Protein AF-A0A6A4Q0I7-F1 (afdb_monomer)

Secondary structure (DSSP, 8-state):
--S-EEEEEE-SS-EEEEEE-TTS-HHHHHHHHHHHHHHHHHTT-

Sequence (45 aa):
MGPGGVTVKKTNQALIIGIYDEPMTPGQCNMVVERLGDYLIDQGL

Nearest PDB structures (foldseek):
  4esp-assembly1_A  TM=9.715E-01  e=1.332E-05  Arachis hypogaea
  5nzc-assembly2_B  TM=9.730E-01  e=3.336E-05  Betula pendula
  3nul-assembly1_A  TM=9.682E-01  e=3.842E-05  unclassified
  5em0-assembly1_A  TM=9.641E-01  e=4.425E-05  Artemisia vulgaris
  4uc9-assembly4_D  TM=2.932E-01  e=1.240E+00  Human respiratory syncytial virus A2

InterPro domains:
  IPR005455 Profilin, eukaryotic type [PR00392] (14-27)
  IPR005455 Profilin, eukaryotic type [PR00392] (27-44)
  IPR005455 Profilin, eukaryotic type [PR01640] (18-31)
  IPR005455 Profilin, eukaryotic type [PR01640] (31-44)
  IPR005455 Profilin, eukaryotic type [PTHR11604] (2-45)
  IPR036140 Profilin superfamily [SSF55770] (2-44)
  IPR048278 Profilin [PF00235] (2-45)

Structure (mmCIF, N/CA/C/O backbone):
data_AF-A0A6A4Q0I7-F1
#
_entry.id   AF-A0A6A4Q0I7-F1
#
loop_
_atom_site.group_PDB
_atom_site.id
_atom_site.type_symbol
_atom_site.label_atom_id
_atom_site.label_alt_id
_atom_site.label_comp_id
_atom_site.label_asym_id
_atom_site.label_entity_id
_atom_site.label_seq_id
_atom_site.pdbx_PDB_i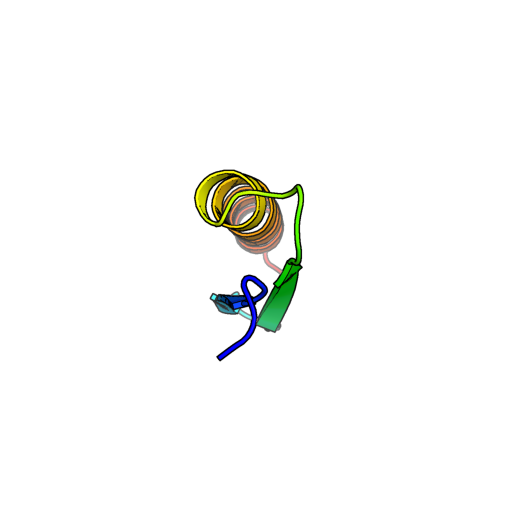ns_code
_atom_site.Cartn_x
_atom_site.Cartn_y
_atom_site.Cartn_z
_atom_site.occupancy
_atom_site.B_iso_or_equiv
_atom_site.auth_seq_id
_atom_site.auth_comp_id
_atom_site.auth_asym_id
_atom_site.auth_atom_id
_atom_site.pdbx_PDB_model_num
ATOM 1 N N . MET A 1 1 ? 12.895 -11.623 -11.055 1.00 68.12 1 MET A N 1
ATOM 2 C CA . MET A 1 1 ? 11.803 -10.984 -10.294 1.00 68.12 1 MET A CA 1
ATOM 3 C C . MET A 1 1 ? 11.354 -9.805 -11.136 1.00 68.12 1 MET A C 1
ATOM 5 O O . MET A 1 1 ? 12.226 -9.047 -11.542 1.00 68.12 1 MET A O 1
ATOM 9 N N . GLY A 1 2 ? 10.079 -9.745 -11.527 1.00 83.06 2 GLY A N 1
ATOM 10 C CA . GLY A 1 2 ? 9.548 -8.614 -12.299 1.00 83.06 2 GLY A CA 1
ATOM 11 C C . GLY A 1 2 ? 9.547 -7.320 -11.473 1.00 83.06 2 GLY A C 1
ATOM 12 O O . GLY A 1 2 ? 9.807 -7.384 -10.271 1.00 83.06 2 GLY A O 1
ATOM 13 N N . PRO A 1 3 ? 9.289 -6.165 -12.100 1.00 90.12 3 PRO A N 1
ATOM 14 C CA . PRO A 1 3 ? 9.359 -4.867 -11.430 1.00 90.12 3 PRO A CA 1
ATOM 15 C C . PRO A 1 3 ? 8.155 -4.585 -10.516 1.00 90.12 3 PRO A C 1
ATOM 17 O O . PRO A 1 3 ? 8.225 -3.710 -9.649 1.00 90.12 3 PRO A O 1
ATOM 20 N N . GLY A 1 4 ? 7.075 -5.351 -10.671 1.00 95.44 4 GLY A N 1
ATOM 21 C CA . GLY A 1 4 ? 5.924 -5.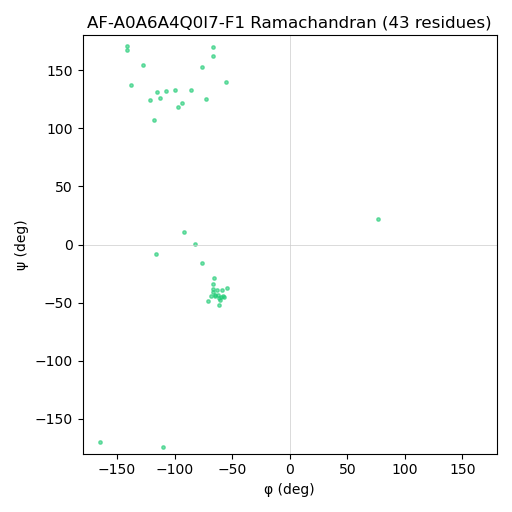303 -9.785 1.00 95.44 4 GLY A CA 1
ATOM 22 C C . GLY A 1 4 ? 6.190 -5.793 -8.362 1.00 95.44 4 GLY A C 1
ATOM 23 O O . GLY A 1 4 ? 7.158 -6.495 -8.060 1.00 95.44 4 GLY A O 1
ATOM 24 N N . GLY A 1 5 ? 5.281 -5.418 -7.471 1.00 96.81 5 GLY A N 1
ATOM 25 C CA . GLY A 1 5 ? 5.337 -5.752 -6.058 1.00 96.81 5 GLY A CA 1
ATOM 26 C C . GLY A 1 5 ? 4.007 -5.520 -5.357 1.00 96.81 5 GLY A C 1
ATOM 27 O O . GLY A 1 5 ? 2.970 -5.300 -5.986 1.00 96.81 5 GLY A O 1
ATOM 28 N N . VAL A 1 6 ? 4.035 -5.603 -4.030 1.00 97.44 6 VAL A N 1
ATOM 29 C CA . VAL A 1 6 ? 2.845 -5.467 -3.192 1.00 97.44 6 VAL A CA 1
ATOM 30 C C . VAL A 1 6 ? 3.149 -4.621 -1.959 1.00 97.44 6 VAL A C 1
ATOM 32 O O . VAL A 1 6 ? 4.176 -4.809 -1.308 1.00 97.44 6 VAL A O 1
ATOM 35 N N . THR A 1 7 ? 2.236 -3.716 -1.620 1.00 98.38 7 THR A N 1
ATOM 36 C CA . THR A 1 7 ? 2.160 -3.068 -0.309 1.00 98.38 7 THR A CA 1
ATOM 37 C C . THR A 1 7 ? 0.964 -3.642 0.438 1.00 98.38 7 THR A C 1
ATOM 39 O O . THR A 1 7 ? -0.139 -3.713 -0.104 1.00 98.38 7 THR A O 1
ATOM 42 N N . VAL A 1 8 ? 1.170 -4.035 1.694 1.00 98.31 8 VAL A N 1
ATOM 43 C CA . VAL A 1 8 ? 0.101 -4.530 2.565 1.00 98.31 8 VAL A CA 1
ATOM 44 C C . VAL A 1 8 ? 0.018 -3.651 3.802 1.00 98.31 8 VAL A C 1
ATOM 46 O O . VAL A 1 8 ? 1.000 -3.530 4.531 1.00 98.31 8 VAL A O 1
ATOM 49 N N . LYS A 1 9 ? -1.163 -3.087 4.064 1.00 98.12 9 LYS A N 1
ATOM 5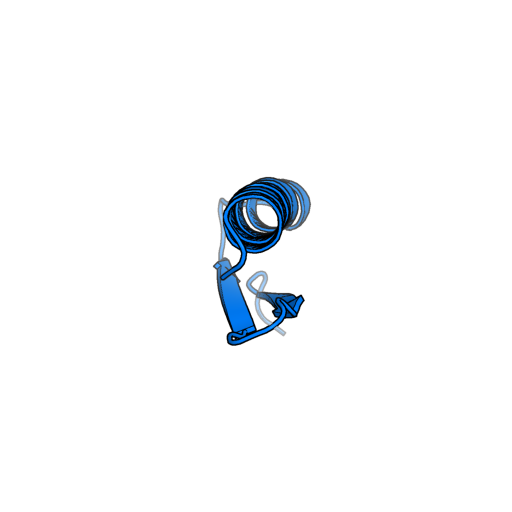0 C CA . LYS A 1 9 ? -1.470 -2.359 5.298 1.00 98.12 9 LYS A CA 1
ATOM 51 C C . LYS A 1 9 ? -2.541 -3.087 6.090 1.00 98.12 9 LYS A C 1
ATOM 53 O O . LYS A 1 9 ? -3.584 -3.460 5.559 1.00 98.12 9 LYS A O 1
ATOM 58 N N . LYS A 1 10 ? -2.284 -3.269 7.381 1.00 97.56 10 LYS A N 1
ATOM 59 C CA . LYS A 1 10 ? -3.256 -3.806 8.331 1.00 97.56 10 LYS A CA 1
ATOM 60 C C . LYS A 1 10 ? -4.128 -2.674 8.879 1.00 97.56 10 LYS A C 1
ATOM 62 O O . LYS A 1 10 ? -3.586 -1.661 9.310 1.00 97.56 10 LYS A O 1
ATOM 67 N N . THR A 1 11 ? -5.442 -2.874 8.910 1.00 96.75 11 THR A N 1
ATOM 68 C CA . THR A 1 11 ? -6.392 -2.055 9.681 1.00 96.75 11 THR A CA 1
ATOM 69 C C . THR A 1 11 ? -6.959 -2.871 10.848 1.00 96.75 11 THR A C 1
ATOM 71 O O . THR A 1 11 ? -6.501 -3.990 11.112 1.00 96.75 11 THR A O 1
ATOM 74 N N . ASN A 1 12 ? -7.928 -2.322 11.585 1.00 94.62 12 ASN A N 1
ATOM 75 C CA . ASN A 1 12 ? -8.539 -3.031 12.710 1.00 94.62 12 ASN A CA 1
ATOM 76 C C . ASN A 1 12 ? -9.344 -4.252 12.245 1.00 94.62 12 ASN A C 1
ATOM 78 O O . ASN A 1 12 ? -9.251 -5.307 12.874 1.00 94.62 12 ASN A O 1
ATOM 82 N N . GLN A 1 13 ? -10.087 -4.129 11.139 1.00 94.88 13 GLN A N 1
ATOM 83 C CA . GLN A 1 13 ? -10.967 -5.193 10.637 1.00 94.88 13 GLN A CA 1
ATOM 84 C C . GLN A 1 13 ? -10.577 -5.755 9.261 1.00 94.88 13 GLN A C 1
ATOM 86 O O . GLN A 1 13 ? -11.150 -6.760 8.842 1.00 94.88 13 GLN A O 1
ATOM 91 N N . ALA A 1 14 ? -9.614 -5.159 8.549 1.00 95.12 14 ALA A N 1
ATOM 92 C CA . ALA A 1 14 ? -9.259 -5.564 7.188 1.00 95.12 14 ALA A CA 1
ATOM 93 C C . ALA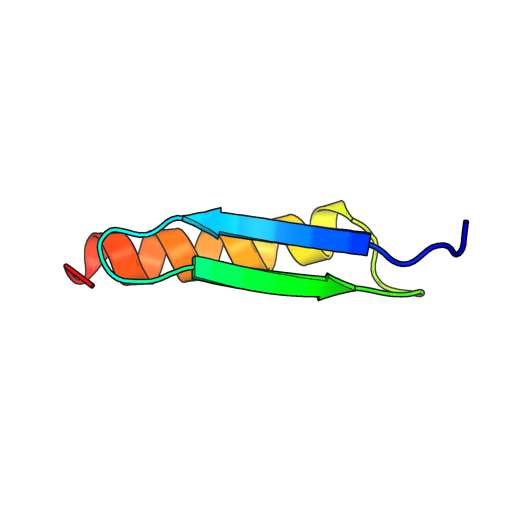 A 1 14 ? -7.747 -5.525 6.902 1.00 95.12 14 ALA A C 1
ATOM 95 O O . ALA A 1 14 ? -6.938 -4.968 7.646 1.00 95.12 14 ALA A O 1
ATOM 96 N N . LEU A 1 15 ? -7.368 -6.131 5.775 1.00 97.62 15 LEU A N 1
ATOM 97 C CA . LEU A 1 15 ? -6.058 -5.966 5.150 1.00 97.62 15 LEU A CA 1
ATOM 98 C C . LEU A 1 15 ? -6.246 -5.236 3.821 1.00 97.62 15 LEU A C 1
ATOM 100 O O . LEU A 1 15 ? -7.009 -5.687 2.968 1.00 97.62 15 LEU A O 1
ATOM 104 N N . ILE A 1 16 ? -5.527 -4.135 3.636 1.00 98.00 16 ILE A N 1
ATOM 105 C CA . ILE A 1 16 ? -5.454 -3.417 2.365 1.00 98.00 16 ILE A CA 1
ATOM 106 C C . ILE A 1 16 ? -4.245 -3.937 1.604 1.00 98.00 16 ILE A C 1
ATOM 108 O O . ILE A 1 16 ? -3.122 -3.874 2.100 1.00 98.00 16 ILE A O 1
ATOM 112 N N . ILE A 1 17 ? -4.486 -4.457 0.403 1.00 98.44 17 ILE A N 1
ATOM 113 C CA . ILE A 1 17 ? -3.461 -5.041 -0.461 1.00 98.44 17 ILE A CA 1
ATOM 114 C C . ILE A 1 17 ? -3.405 -4.211 -1.742 1.00 98.44 17 ILE A C 1
ATOM 116 O O . ILE A 1 17 ? -4.312 -4.276 -2.570 1.00 98.44 17 ILE A O 1
ATOM 120 N N . GLY A 1 18 ? -2.344 -3.423 -1.896 1.00 98.06 18 GLY A N 1
ATOM 121 C CA . GLY A 1 18 ? -2.034 -2.727 -3.140 1.00 98.06 18 GLY A CA 1
ATOM 122 C C . GLY A 1 18 ? -1.011 -3.519 -3.933 1.00 98.06 18 GLY A C 1
ATOM 123 O O . GLY A 1 18 ? 0.104 -3.719 -3.466 1.00 98.06 18 GLY A O 1
ATOM 124 N N . ILE A 1 19 ? -1.385 -3.963 -5.127 1.00 97.88 19 ILE A N 1
ATOM 125 C CA . ILE A 1 19 ? -0.474 -4.595 -6.083 1.00 97.88 19 ILE A CA 1
ATOM 126 C C . ILE A 1 19 ? -0.086 -3.523 -7.095 1.00 97.88 19 ILE A C 1
ATOM 128 O O . ILE A 1 19 ? -0.955 -2.800 -7.585 1.00 97.88 19 ILE A O 1
ATOM 132 N N . TYR A 1 20 ? 1.200 -3.408 -7.398 1.00 96.44 20 TYR A N 1
ATOM 133 C CA . TYR A 1 20 ? 1.691 -2.485 -8.412 1.00 96.44 20 TYR A CA 1
ATOM 134 C C . TYR A 1 20 ? 2.566 -3.211 -9.424 1.00 96.44 20 TYR A C 1
ATOM 136 O O . TYR A 1 20 ? 3.184 -4.230 -9.120 1.00 96.44 20 TYR A O 1
ATOM 144 N N . ASP A 1 21 ? 2.619 -2.641 -10.618 1.00 96.50 21 ASP A N 1
ATOM 145 C CA . ASP A 1 21 ? 3.554 -2.992 -11.677 1.00 96.50 21 ASP A CA 1
ATOM 146 C C . ASP A 1 21 ? 3.992 -1.705 -12.388 1.00 96.50 21 ASP A C 1
ATOM 148 O O . ASP A 1 21 ? 3.444 -0.625 -12.130 1.00 96.50 21 ASP A O 1
ATOM 152 N N . GLU A 1 22 ? 4.983 -1.791 -13.269 1.00 93.88 22 GLU A N 1
ATOM 153 C CA . GLU A 1 22 ? 5.409 -0.638 -14.063 1.00 93.88 22 GLU A CA 1
ATOM 154 C C . GLU A 1 22 ? 4.238 -0.029 -14.860 1.00 93.88 22 GLU A C 1
ATOM 156 O O . GLU A 1 22 ? 3.396 -0.756 -15.393 1.00 93.88 22 GLU A O 1
ATOM 161 N N . PRO A 1 23 ? 4.150 1.314 -14.954 1.00 94.69 23 PRO A N 1
ATOM 162 C CA . PRO A 1 23 ? 5.148 2.320 -14.565 1.00 94.69 23 PRO A CA 1
ATOM 163 C C . PRO A 1 23 ? 5.004 2.838 -13.120 1.00 94.69 23 PRO A C 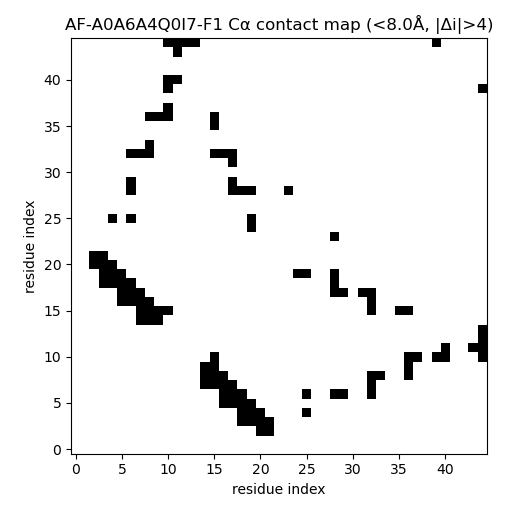1
ATOM 165 O O . PRO A 1 23 ? 5.611 3.852 -12.768 1.00 94.69 23 PRO A O 1
ATOM 168 N N . MET A 1 24 ? 4.173 2.209 -12.285 1.00 96.00 24 MET A N 1
ATOM 169 C CA . MET A 1 24 ? 3.968 2.666 -10.914 1.00 96.00 24 MET A CA 1
ATOM 170 C C . MET A 1 24 ? 5.191 2.342 -10.057 1.00 96.00 24 MET A C 1
ATOM 172 O O . MET A 1 24 ? 5.617 1.195 -9.939 1.00 96.00 24 MET A O 1
ATOM 176 N N . THR A 1 25 ? 5.740 3.367 -9.412 1.00 96.19 25 THR A N 1
ATOM 177 C CA . THR A 1 25 ? 6.836 3.176 -8.459 1.00 96.19 25 THR A CA 1
ATOM 178 C C . THR A 1 25 ? 6.311 2.604 -7.134 1.00 96.19 25 THR A C 1
ATOM 180 O O . THR A 1 25 ? 5.181 2.914 -6.735 1.00 96.19 25 THR A O 1
ATOM 183 N N . PRO A 1 26 ? 7.136 1.862 -6.373 1.00 96.88 26 PRO A N 1
ATOM 184 C CA . PRO A 1 26 ? 6.737 1.338 -5.064 1.00 96.88 26 PRO A CA 1
ATOM 185 C C . PRO A 1 26 ? 6.229 2.425 -4.101 1.00 96.88 26 PR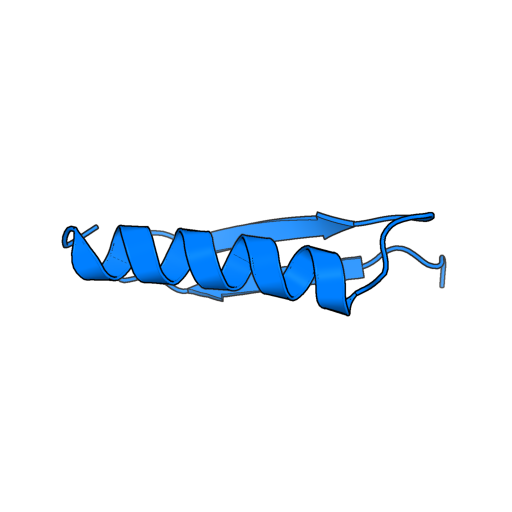O A C 1
ATOM 187 O O . PRO A 1 26 ? 5.260 2.223 -3.373 1.00 96.88 26 PRO A O 1
ATOM 190 N N . GLY A 1 27 ? 6.839 3.617 -4.131 1.00 97.50 27 GLY A N 1
ATOM 191 C CA . GLY A 1 27 ? 6.443 4.742 -3.278 1.00 97.50 27 GLY A CA 1
ATOM 192 C C . GLY A 1 27 ? 5.051 5.297 -3.595 1.00 97.50 27 GLY A C 1
ATOM 193 O O . GLY A 1 27 ? 4.333 5.701 -2.680 1.00 97.50 27 GLY A O 1
ATOM 194 N N . GLN A 1 28 ? 4.642 5.279 -4.868 1.00 97.88 28 GLN A N 1
ATOM 195 C CA . GLN A 1 28 ? 3.294 5.691 -5.272 1.00 97.88 28 GLN A CA 1
ATOM 196 C C . GLN A 1 28 ? 2.238 4.706 -4.762 1.00 97.88 28 GLN A C 1
ATOM 198 O O . GLN A 1 28 ? 1.235 5.144 -4.200 1.00 97.88 28 GLN A O 1
ATOM 203 N N . CYS A 1 29 ? 2.482 3.396 -4.891 1.00 98.12 29 CYS A N 1
ATOM 204 C CA . CYS A 1 29 ? 1.589 2.374 -4.339 1.00 98.12 29 CYS A CA 1
ATOM 205 C C . CYS A 1 29 ? 1.471 2.510 -2.816 1.00 98.12 29 CYS A C 1
ATOM 207 O O . CYS A 1 29 ? 0.362 2.587 -2.282 1.00 98.12 29 CYS A O 1
ATOM 209 N N . ASN A 1 30 ? 2.613 2.648 -2.132 1.00 98.31 30 ASN A N 1
ATOM 210 C CA . ASN A 1 30 ? 2.655 2.796 -0.684 1.00 98.31 30 ASN A CA 1
ATOM 211 C C . ASN A 1 30 ? 1.829 3.994 -0.206 1.00 98.31 30 ASN A C 1
ATOM 213 O O . ASN A 1 30 ? 1.028 3.860 0.708 1.00 98.31 30 ASN A O 1
ATOM 217 N N . MET A 1 31 ? 1.953 5.150 -0.865 1.00 98.44 31 MET A N 1
ATOM 218 C CA . MET A 1 31 ? 1.188 6.345 -0.500 1.00 98.44 31 MET A CA 1
ATOM 219 C C . MET A 1 31 ? -0.329 6.124 -0.572 1.00 98.44 31 MET A C 1
ATOM 221 O O . MET A 1 31 ? -1.057 6.624 0.284 1.00 98.44 31 MET A O 1
ATOM 225 N N . VAL A 1 32 ? -0.814 5.394 -1.579 1.00 98.12 32 VAL A N 1
ATOM 226 C CA . VAL A 1 32 ? -2.248 5.111 -1.742 1.00 98.12 32 VAL A CA 1
ATOM 227 C C . VAL A 1 32 ? -2.733 4.128 -0.679 1.00 98.12 32 VAL A C 1
ATOM 229 O O . VAL A 1 32 ? -3.738 4.393 -0.020 1.00 98.12 32 VAL A O 1
ATOM 232 N N . VAL A 1 33 ? -2.008 3.022 -0.486 1.00 98.62 33 VAL A N 1
ATOM 233 C CA . VAL A 1 33 ? -2.361 1.983 0.494 1.00 98.62 33 VAL A CA 1
ATOM 234 C C . VAL A 1 33 ? -2.342 2.538 1.916 1.00 98.62 33 VAL A C 1
ATOM 236 O O . VAL A 1 33 ? -3.280 2.297 2.677 1.00 98.62 33 VAL A O 1
ATOM 239 N N . GLU A 1 34 ? -1.325 3.332 2.257 1.00 98.38 34 GLU A N 1
ATOM 240 C CA . GLU A 1 34 ? -1.206 3.970 3.566 1.00 98.38 34 GLU A CA 1
ATOM 241 C C . GLU A 1 34 ? -2.369 4.926 3.834 1.00 98.38 34 GLU A C 1
ATOM 243 O O . GLU A 1 34 ? -3.071 4.756 4.830 1.00 98.38 34 GLU A O 1
ATOM 248 N N . ARG A 1 35 ? -2.649 5.861 2.917 1.00 98.25 35 ARG A N 1
ATOM 249 C CA . ARG A 1 35 ? -3.725 6.849 3.098 1.00 98.25 35 ARG A CA 1
ATOM 250 C C . ARG A 1 35 ? -5.108 6.215 3.191 1.00 98.25 35 ARG A C 1
ATOM 252 O O . ARG A 1 35 ? -5.924 6.661 3.991 1.00 98.25 35 ARG A O 1
ATOM 259 N N . LEU A 1 36 ? -5.379 5.185 2.387 1.00 98.00 36 LEU A N 1
ATOM 260 C CA . LEU A 1 36 ? -6.645 4.458 2.469 1.00 98.00 36 LEU A CA 1
ATOM 261 C C . LEU A 1 36 ? -6.776 3.733 3.812 1.00 98.00 36 LEU A C 1
ATOM 263 O O . LEU A 1 36 ? -7.835 3.783 4.429 1.00 98.00 36 LEU A O 1
ATOM 267 N N . GLY A 1 37 ? -5.712 3.078 4.280 1.00 98.00 37 GLY A N 1
ATOM 268 C CA . GLY A 1 37 ? -5.746 2.394 5.568 1.00 98.00 37 GLY A CA 1
ATOM 269 C C . GLY A 1 37 ? -5.883 3.353 6.752 1.00 98.00 37 GLY A C 1
ATOM 270 O O . GLY A 1 37 ? -6.635 3.038 7.665 1.00 98.00 37 GLY A O 1
ATOM 271 N N . ASP A 1 38 ? -5.224 4.518 6.723 1.00 97.75 38 ASP A N 1
ATOM 272 C CA . ASP A 1 38 ? -5.394 5.551 7.761 1.00 97.75 38 ASP A CA 1
ATOM 273 C C . ASP A 1 38 ? -6.842 6.039 7.804 1.00 97.75 38 ASP A C 1
ATOM 275 O O . ASP A 1 38 ? -7.452 6.066 8.867 1.00 97.75 38 ASP A O 1
ATOM 279 N N . TYR A 1 39 ? -7.433 6.317 6.638 1.00 97.25 39 TYR A N 1
ATOM 280 C CA . TYR A 1 39 ? -8.835 6.716 6.553 1.00 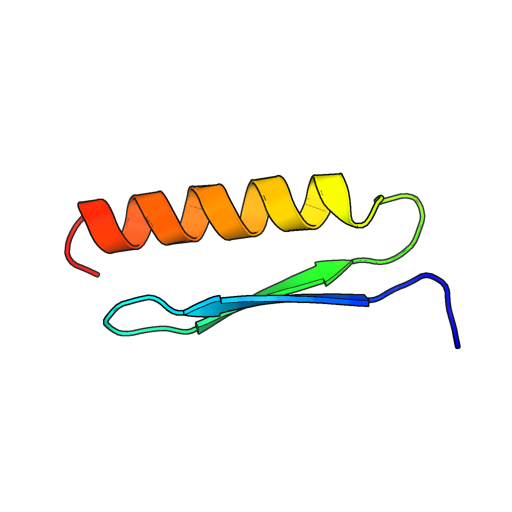97.25 39 TYR A CA 1
ATOM 281 C C . TYR A 1 39 ? -9.785 5.666 7.150 1.00 97.25 39 TYR A C 1
ATOM 283 O O . TYR A 1 39 ? -10.698 6.017 7.892 1.00 97.25 39 TYR A O 1
ATOM 291 N N . LEU A 1 40 ? -9.578 4.379 6.855 1.00 96.19 40 LEU A N 1
ATOM 292 C CA . LEU A 1 40 ? -10.414 3.308 7.406 1.00 96.19 40 LEU A CA 1
ATOM 293 C C . LEU A 1 40 ? -10.268 3.197 8.928 1.00 96.19 40 LEU A C 1
ATOM 295 O O . LEU A 1 40 ? -11.278 3.143 9.628 1.00 96.19 40 LEU A O 1
ATOM 299 N N . ILE A 1 41 ? -9.034 3.261 9.438 1.00 96.50 41 ILE A N 1
ATOM 300 C CA . ILE A 1 41 ? -8.759 3.243 10.881 1.00 96.50 41 ILE A CA 1
ATOM 301 C C . ILE A 1 41 ? -9.443 4.430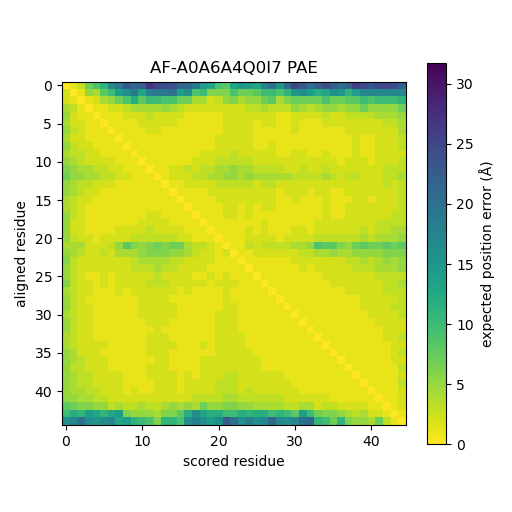 11.575 1.00 96.50 41 ILE A C 1
ATOM 303 O O . ILE A 1 41 ? -10.111 4.234 12.591 1.00 96.50 41 ILE A O 1
ATOM 307 N N . ASP A 1 42 ? -9.346 5.633 11.004 1.00 96.44 42 ASP A N 1
ATOM 308 C CA . ASP A 1 42 ? -9.947 6.855 11.552 1.00 96.44 42 ASP A CA 1
ATOM 309 C C . ASP A 1 42 ? -11.483 6.817 11.555 1.00 96.44 42 ASP A C 1
ATOM 311 O O . ASP A 1 42 ? -12.121 7.427 12.414 1.00 96.44 42 ASP A O 1
ATOM 315 N N . GLN A 1 43 ? -12.101 6.0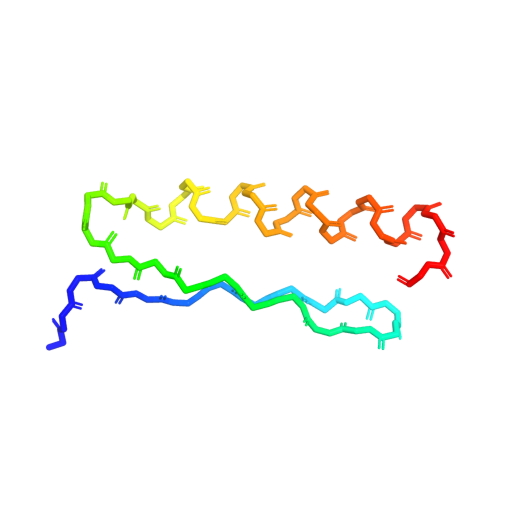93 10.617 1.00 93.00 43 GLN A N 1
ATOM 316 C CA . GLN A 1 43 ? -13.549 5.855 10.603 1.00 93.00 43 GLN A CA 1
ATOM 317 C C . GLN A 1 43 ? -13.990 4.709 11.533 1.00 93.00 43 GLN A C 1
ATOM 319 O O . GLN A 1 43 ? -15.183 4.419 11.618 1.00 93.00 43 GLN A O 1
ATOM 324 N N . GLY A 1 44 ? -13.061 4.061 12.246 1.00 85.12 44 GLY A N 1
ATOM 325 C CA . GLY A 1 44 ? -13.355 2.931 13.132 1.00 85.12 44 GLY A CA 1
ATOM 326 C C . GLY A 1 44 ? -13.597 1.610 12.397 1.00 85.12 44 GLY A C 1
ATOM 327 O O . GLY A 1 44 ? -14.241 0.717 12.952 1.00 85.12 44 GLY A O 1
ATOM 328 N N . LEU A 1 45 ? -13.094 1.487 11.165 1.00 67.50 45 LEU A N 1
ATOM 329 C CA . LEU A 1 45 ? -13.147 0.280 10.337 1.00 67.50 45 LEU A CA 1
ATOM 330 C C . LEU A 1 45 ? -11.835 -0.519 10.439 1.00 67.50 45 LEU A C 1
ATOM 332 O O . LEU A 1 45 ? -10.753 -0.070 10.001 1.00 67.50 45 LEU A O 1
#

Solvent-accessible surface area (backbone atoms only — not comparable to full-atom values): 2720 Å² total; per-residue (Å²): 131,76,88,44,52,75,43,78,40,79,41,83,76,50,72,47,77,36,76,44,40,79,90,56,51,72,68,60,48,40,54,52,42,50,53,53,38,50,54,36,44,76,72,75,58

Foldseek 3Di:
DAQKDWDWDDAPPDIQIFTDHPPDDPVNSNVVSVVVRVVCNVVVD

Organism: Lupinus albus (NCBI:txid3870)

Mean predicted aligned error: 3.04 Å

pLDDT: mean 94.99, std 6.64, range [67.5, 98.62]

Radius of gyration: 11.41 Å; Cα contacts (8 Å, |Δi|>4): 60; chains: 1; bounding box: 25×18×28 Å